Protein AF-L9UNS6-F1 (afdb_monomer_lite)

Radius of gyration: 28.01 Å; chains: 1; bounding box: 73×45×63 Å

InterPro domains:
  IPR002577 Helix-turn-helix, HxlR type [PF01638] (4-68)
  IPR036388 Winged helix-like DNA-binding domain superfamily [G3DSA:1.10.10.10] (1-127)
  IPR036390 Winged helix DNA-binding domain superfamily [SSF46785] (4-69)

Foldseek 3Di:
DQDDDWDQPDCVCVLLVHDPVVVVVVVVVCVVVVQKDADDDPPDPDRGRIIGGGPVVVVVVVVCVVVCVVVVSVVVSVVVVVVVVVVVVVVVQCPDPVSVVVVVVPDPDDQPQPPVRDRPPPDPPPPVVVVVVVVVVVPPPPPPPPDPDDPDDDD

Organism: Natrialba magadii (strain ATCC 43099 / DSM 3394 / CCM 3739 / CIP 104546 / IAM 13178 / JCM 8861 / NBRC 102185 / NCIMB 2190 / MS3) (NCBI:txid547559)

Sequence (155 aa):
MLKGDSKRFKHLNKRLQISSSTLSKRIGEAKDLGLITPEIDDRETSVKNQYRITERGQYVVAKMERLEIIHAYRTMFDMQAQVEGGKQELVEWVENEGAKEELARRSDSDPYVDLLGEDVTIAPAKTLIETMTRNSLLRNDYLKDFSPRSYSLRC

Structure (mmCIF, N/CA/C/O backbone):
data_AF-L9UNS6-F1
#
_entry.id   AF-L9UNS6-F1
#
loop_
_atom_site.group_PDB
_atom_site.id
_atom_site.type_symbol
_atom_site.label_atom_id
_atom_site.label_alt_id
_atom_site.label_comp_id
_atom_site.label_asym_id
_atom_site.label_entity_id
_atom_site.label_seq_id
_atom_site.pdbx_PDB_ins_code
_atom_site.Cartn_x
_atom_site.Cartn_y
_atom_site.Cartn_z
_atom_site.occupancy
_atom_site.B_iso_or_equiv
_atom_site.auth_seq_id
_atom_site.auth_comp_id
_atom_site.auth_asym_id
_atom_site.auth_atom_id
_atom_site.pdbx_PDB_model_num
ATOM 1 N N . MET A 1 1 ? 17.602 9.683 -20.693 1.00 46.00 1 MET A N 1
ATOM 2 C CA . MET A 1 1 ? 17.662 10.660 -19.581 1.00 46.00 1 MET A CA 1
ATOM 3 C C . MET A 1 1 ? 16.664 10.244 -18.516 1.00 46.00 1 MET A C 1
ATOM 5 O O . MET A 1 1 ? 15.490 10.102 -18.824 1.00 46.00 1 MET A O 1
ATOM 9 N N . LEU A 1 2 ? 17.108 10.039 -17.273 1.00 52.19 2 LEU A N 1
ATOM 10 C CA . LEU A 1 2 ? 16.213 9.653 -16.177 1.00 52.19 2 LEU A CA 1
ATOM 11 C C . LEU A 1 2 ? 15.160 10.756 -15.966 1.00 52.19 2 LEU A C 1
ATOM 13 O O . LEU A 1 2 ? 15.513 11.904 -15.713 1.00 52.19 2 LEU A O 1
ATOM 17 N N . LYS A 1 3 ? 13.877 10.417 -16.146 1.00 51.97 3 LYS A N 1
ATOM 18 C CA . LYS A 1 3 ? 12.753 11.358 -16.049 1.00 51.97 3 LYS A CA 1
ATOM 19 C C . LYS A 1 3 ? 12.097 11.277 -14.670 1.00 51.97 3 LYS A C 1
ATOM 21 O O . LYS A 1 3 ? 11.553 10.234 -14.304 1.00 51.97 3 LYS A O 1
ATOM 26 N N . GLY A 1 4 ? 12.082 12.409 -13.971 1.00 56.88 4 GLY A N 1
ATOM 27 C CA . GLY A 1 4 ? 11.378 12.612 -12.704 1.00 56.88 4 GLY A CA 1
ATOM 28 C C . GLY A 1 4 ? 12.316 12.799 -11.514 1.00 56.88 4 GLY A C 1
ATOM 29 O O . GLY A 1 4 ? 13.414 12.240 -11.482 1.00 56.88 4 GLY A O 1
ATOM 30 N N . ASP A 1 5 ? 11.856 13.585 -10.543 1.00 58.81 5 ASP A N 1
ATOM 31 C CA . ASP A 1 5 ? 12.604 13.869 -9.322 1.00 58.81 5 ASP A CA 1
ATOM 32 C C . ASP A 1 5 ? 12.806 12.603 -8.485 1.00 58.81 5 ASP A C 1
ATOM 34 O O . ASP A 1 5 ? 11.948 11.708 -8.435 1.00 58.81 5 ASP A O 1
ATOM 38 N N . SER A 1 6 ? 13.945 12.543 -7.797 1.00 63.66 6 SER A N 1
ATOM 39 C CA . SER A 1 6 ? 14.211 11.522 -6.793 1.00 63.66 6 SER A CA 1
ATOM 40 C C . SER A 1 6 ? 13.137 11.594 -5.706 1.00 63.66 6 SER A C 1
ATOM 42 O O . SER A 1 6 ? 12.737 12.672 -5.255 1.00 63.66 6 SER A O 1
ATOM 44 N N . LYS A 1 7 ? 12.605 10.441 -5.286 1.00 65.44 7 LYS A N 1
ATOM 45 C CA . LYS A 1 7 ? 11.641 10.403 -4.182 1.00 65.44 7 LYS A CA 1
ATOM 46 C C . LYS A 1 7 ? 12.269 9.730 -2.983 1.00 65.44 7 LYS A C 1
ATOM 48 O O . LYS A 1 7 ? 12.691 8.576 -3.020 1.00 65.44 7 LYS A O 1
ATOM 53 N N . ARG 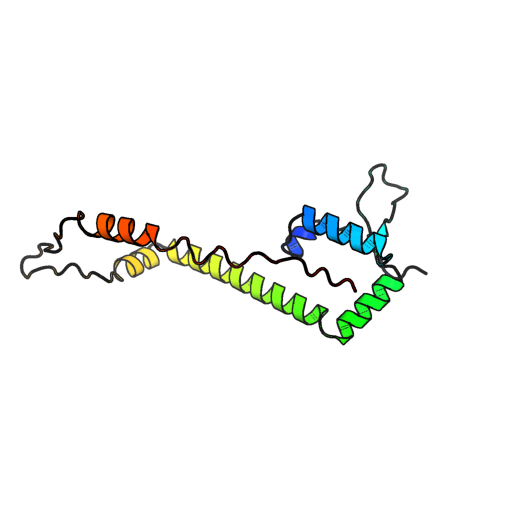A 1 8 ? 12.282 10.467 -1.875 1.00 65.94 8 ARG A N 1
ATOM 54 C CA . ARG A 1 8 ? 12.641 9.923 -0.571 1.00 65.94 8 ARG A CA 1
ATOM 55 C C . ARG A 1 8 ? 11.423 9.249 0.047 1.00 65.94 8 ARG A C 1
ATOM 57 O O . ARG A 1 8 ? 10.419 9.897 0.342 1.00 65.94 8 ARG A O 1
ATOM 64 N N . PHE A 1 9 ? 11.535 7.956 0.310 1.00 64.56 9 PHE A N 1
ATOM 65 C CA . PHE A 1 9 ? 10.452 7.147 0.864 1.00 64.56 9 PHE A CA 1
ATOM 66 C C . PHE A 1 9 ? 10.387 7.259 2.389 1.00 64.56 9 PHE A C 1
ATOM 68 O O . PHE A 1 9 ? 10.604 6.288 3.109 1.00 64.56 9 PHE A O 1
ATOM 75 N N . LYS A 1 10 ? 10.077 8.449 2.915 1.00 64.06 10 LYS A N 1
ATOM 76 C CA . LYS A 1 10 ? 9.684 8.548 4.327 1.00 64.06 10 LYS A CA 1
ATOM 77 C C . LYS A 1 10 ? 8.268 7.988 4.472 1.00 64.06 10 LYS A C 1
ATOM 79 O O . LYS A 1 10 ? 7.346 8.464 3.818 1.00 64.06 10 LYS A O 1
ATOM 84 N N . HIS A 1 11 ? 8.113 6.965 5.312 1.00 67.62 11 HIS A N 1
ATOM 85 C CA . HIS A 1 11 ? 6.822 6.358 5.664 1.00 67.62 11 HIS A CA 1
ATOM 86 C C . HIS A 1 11 ? 6.029 5.741 4.495 1.00 67.62 11 HIS A C 1
ATOM 88 O O . HIS A 1 11 ? 4.807 5.615 4.583 1.00 67.62 11 HIS A O 1
ATOM 94 N N . LEU A 1 12 ? 6.694 5.322 3.408 1.00 78.19 12 LEU A N 1
ATOM 95 C CA . LEU A 1 12 ? 6.003 4.655 2.294 1.00 78.19 12 LEU A CA 1
ATOM 96 C C . LEU A 1 12 ? 5.307 3.363 2.750 1.00 78.19 12 LEU A C 1
ATOM 98 O O . LEU A 1 12 ? 4.206 3.072 2.302 1.00 78.19 12 LEU A O 1
ATOM 102 N N . ASN A 1 13 ? 5.915 2.632 3.683 1.00 79.88 13 ASN A N 1
ATOM 103 C CA . ASN A 1 13 ? 5.338 1.442 4.306 1.00 79.88 13 ASN A CA 1
ATOM 104 C C . ASN A 1 13 ? 3.988 1.742 4.978 1.00 79.88 13 ASN A C 1
ATOM 106 O O . ASN A 1 13 ? 3.032 1.007 4.763 1.00 79.88 13 ASN A O 1
ATOM 110 N N . LYS A 1 14 ? 3.888 2.860 5.713 1.00 81.81 14 LYS A N 1
ATOM 111 C CA . LYS A 1 14 ? 2.637 3.307 6.345 1.00 81.81 14 LYS A CA 1
ATOM 112 C C . LYS A 1 14 ? 1.584 3.659 5.299 1.00 81.81 14 LYS A C 1
ATOM 114 O O . LYS A 1 14 ? 0.453 3.216 5.406 1.00 81.81 14 LYS A O 1
ATOM 119 N N . ARG A 1 15 ? 1.969 4.408 4.260 1.00 80.25 15 ARG A N 1
ATOM 120 C CA . ARG A 1 15 ? 1.049 4.810 3.181 1.00 80.25 15 ARG A CA 1
ATOM 121 C C . ARG A 1 15 ? 0.507 3.625 2.387 1.00 80.25 15 ARG A C 1
ATOM 123 O O . ARG A 1 15 ? -0.651 3.638 2.009 1.00 80.25 15 ARG A O 1
ATOM 130 N N . LEU A 1 16 ? 1.350 2.631 2.120 1.00 83.62 16 LEU A N 1
ATOM 131 C CA . LEU A 1 16 ? 0.964 1.410 1.412 1.00 83.62 16 LEU A CA 1
ATOM 132 C C . LEU A 1 16 ? 0.376 0.344 2.344 1.00 83.62 16 LEU A C 1
ATOM 134 O O . LEU A 1 16 ? 0.033 -0.731 1.866 1.00 83.62 16 LEU A O 1
ATOM 138 N N . GLN A 1 17 ? 0.305 0.617 3.650 1.00 85.12 17 GLN A N 1
ATOM 139 C CA . GLN A 1 17 ? -0.165 -0.308 4.682 1.00 85.12 17 GLN A CA 1
ATOM 140 C C . GLN A 1 17 ? 0.514 -1.688 4.627 1.00 85.12 17 GLN A C 1
ATOM 142 O O . GLN A 1 17 ? -0.110 -2.729 4.804 1.00 85.12 17 GLN A O 1
ATOM 147 N N . ILE A 1 18 ? 1.826 -1.696 4.378 1.00 85.88 18 ILE A N 1
ATOM 148 C CA . ILE A 1 18 ? 2.654 -2.908 4.337 1.00 85.88 18 ILE A CA 1
ATOM 149 C C . ILE A 1 18 ? 3.758 -2.847 5.387 1.00 85.88 18 ILE A C 1
ATOM 151 O O . ILE A 1 18 ? 4.202 -1.774 5.800 1.00 85.88 18 ILE A O 1
ATOM 155 N N . SER A 1 19 ? 4.267 -4.014 5.780 1.00 88.75 19 SER A N 1
ATOM 156 C CA . SER A 1 19 ? 5.435 -4.082 6.654 1.00 88.75 19 SER A CA 1
ATOM 157 C C . SER A 1 19 ? 6.677 -3.485 5.979 1.00 88.75 19 SER A C 1
AT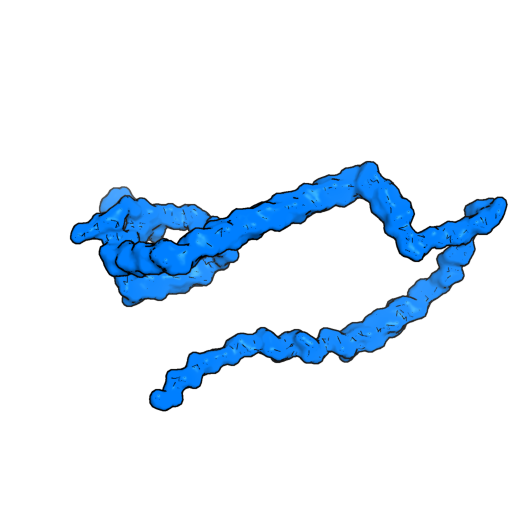OM 159 O O . SER A 1 19 ? 6.847 -3.547 4.757 1.00 88.75 19 SER A O 1
ATOM 161 N N . SER A 1 20 ? 7.600 -2.958 6.787 1.00 85.69 20 SER A N 1
ATOM 162 C CA . SER A 1 20 ? 8.894 -2.470 6.291 1.00 85.69 20 SER A CA 1
ATOM 163 C C . SER A 1 20 ? 9.688 -3.568 5.574 1.00 85.69 20 SER A C 1
ATOM 165 O O . SER A 1 20 ? 10.325 -3.289 4.566 1.00 85.69 20 SER A O 1
ATOM 167 N N . SER A 1 21 ? 9.609 -4.821 6.040 1.00 86.94 21 SER A N 1
ATOM 168 C CA . SER A 1 21 ? 10.261 -5.968 5.394 1.00 86.94 21 SER A CA 1
ATOM 169 C C . SER A 1 21 ? 9.696 -6.253 4.000 1.00 86.94 21 SER A C 1
ATOM 171 O O . SER A 1 21 ? 10.461 -6.470 3.060 1.00 86.94 21 SER A O 1
ATOM 173 N N . THR A 1 22 ? 8.372 -6.181 3.839 1.00 91.06 22 THR A N 1
ATOM 174 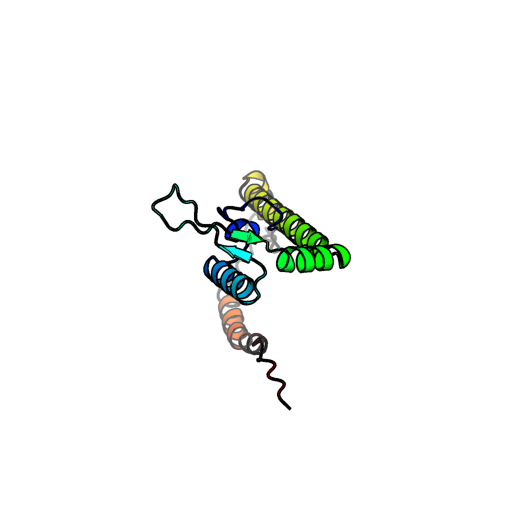C CA . THR A 1 22 ? 7.708 -6.335 2.536 1.00 91.06 22 THR A CA 1
ATOM 175 C C . THR A 1 22 ? 8.094 -5.203 1.595 1.00 91.06 22 THR A C 1
ATOM 177 O O . THR A 1 22 ? 8.386 -5.450 0.426 1.00 91.06 22 THR A O 1
ATOM 180 N N . LEU A 1 23 ? 8.138 -3.966 2.100 1.00 88.06 23 LEU A N 1
ATOM 181 C CA . LEU A 1 23 ? 8.577 -2.823 1.309 1.00 88.06 23 LEU A CA 1
ATOM 182 C C . LEU A 1 23 ? 10.025 -2.998 0.830 1.00 88.06 23 LEU A C 1
ATOM 184 O O . LEU A 1 23 ? 10.283 -2.844 -0.360 1.00 88.06 23 LEU A O 1
ATOM 188 N N . SER A 1 24 ? 10.950 -3.365 1.721 1.00 87.12 24 SER A N 1
ATOM 189 C CA . SER A 1 24 ? 12.352 -3.613 1.362 1.00 87.12 24 SER A CA 1
ATOM 190 C C . SER A 1 24 ? 12.492 -4.708 0.306 1.00 87.12 24 SER A C 1
ATOM 192 O O . SER A 1 24 ? 13.241 -4.533 -0.652 1.00 87.12 24 SER A O 1
ATOM 194 N N . LYS A 1 25 ? 11.729 -5.802 0.432 1.00 92.00 25 LYS A N 1
ATOM 195 C CA . LYS A 1 25 ? 11.702 -6.879 -0.565 1.00 92.00 25 LYS A CA 1
ATOM 196 C C . LYS A 1 25 ? 11.247 -6.368 -1.937 1.00 92.00 25 LYS A C 1
ATOM 198 O O . LYS A 1 25 ? 11.951 -6.574 -2.919 1.00 92.00 25 LYS A O 1
ATOM 203 N N . ARG A 1 26 ? 10.130 -5.633 -1.999 1.00 91.06 26 ARG A N 1
ATOM 204 C CA . ARG A 1 26 ? 9.596 -5.072 -3.257 1.00 91.06 26 ARG A CA 1
ATOM 205 C C . ARG A 1 26 ? 10.525 -4.034 -3.889 1.00 91.06 26 ARG A C 1
ATOM 207 O O . ARG A 1 26 ? 10.604 -3.947 -5.109 1.00 91.06 26 ARG A O 1
ATOM 214 N N . ILE A 1 27 ? 11.236 -3.251 -3.077 1.00 89.12 27 ILE A N 1
ATOM 215 C CA . ILE A 1 27 ? 12.274 -2.328 -3.559 1.00 89.12 27 ILE A CA 1
ATOM 216 C C . ILE A 1 27 ? 13.442 -3.109 -4.174 1.00 89.12 27 ILE A C 1
ATOM 218 O O . ILE A 1 27 ? 13.918 -2.728 -5.241 1.00 89.12 27 ILE A O 1
ATOM 222 N N . GLY A 1 28 ? 13.878 -4.202 -3.539 1.00 90.31 28 GLY A N 1
ATOM 223 C CA . GLY A 1 28 ? 14.889 -5.108 -4.093 1.00 90.31 28 GLY A CA 1
ATOM 224 C C . GLY A 1 28 ? 14.468 -5.667 -5.451 1.00 90.31 28 GLY A C 1
ATOM 225 O O . GLY A 1 28 ? 15.166 -5.465 -6.436 1.00 90.31 28 GLY A O 1
ATOM 226 N N . GLU A 1 29 ? 13.264 -6.233 -5.534 1.00 94.44 29 GLU A N 1
ATOM 227 C CA . GLU A 1 29 ? 12.696 -6.752 -6.787 1.00 94.44 29 GLU A CA 1
ATOM 228 C C . GLU A 1 29 ? 12.611 -5.668 -7.878 1.00 94.44 29 GLU A C 1
ATOM 230 O O . GLU A 1 29 ? 12.996 -5.890 -9.025 1.00 94.44 29 GLU A O 1
ATOM 235 N N . ALA A 1 30 ? 12.154 -4.459 -7.534 1.00 92.69 30 ALA A N 1
ATOM 236 C CA . ALA A 1 30 ? 12.072 -3.347 -8.480 1.00 92.69 30 ALA A CA 1
ATOM 237 C C . ALA A 1 30 ? 13.453 -2.878 -8.970 1.00 92.69 30 ALA A C 1
ATOM 239 O O . ALA A 1 30 ? 13.582 -2.451 -10.122 1.00 92.69 30 ALA A O 1
ATOM 240 N N . LYS A 1 31 ? 14.481 -2.952 -8.115 1.00 91.06 31 LYS A N 1
ATOM 241 C CA . LYS A 1 31 ? 15.875 -2.678 -8.484 1.00 91.06 31 LYS A CA 1
ATOM 242 C C . LYS A 1 31 ? 16.403 -3.755 -9.430 1.00 91.06 31 LYS A C 1
ATOM 244 O O . LYS A 1 31 ? 16.964 -3.406 -10.465 1.00 91.06 31 LYS A O 1
ATOM 249 N N . ASP A 1 32 ? 16.178 -5.026 -9.113 1.00 93.88 32 ASP A N 1
ATOM 250 C CA . ASP A 1 32 ? 16.639 -6.162 -9.921 1.00 93.88 32 ASP A CA 1
ATOM 251 C C . ASP A 1 32 ? 16.001 -6.151 -11.320 1.00 93.88 32 ASP A C 1
ATOM 253 O O . ASP A 1 32 ? 16.653 -6.440 -12.322 1.00 93.88 32 ASP A O 1
ATOM 257 N N . LEU A 1 33 ? 14.746 -5.705 -11.417 1.00 95.88 33 LEU A N 1
ATOM 258 C CA . LEU A 1 33 ? 14.043 -5.496 -12.687 1.00 95.88 33 LEU A CA 1
ATOM 259 C C . LEU A 1 33 ? 14.463 -4.209 -13.428 1.00 95.88 33 LEU A C 1
ATOM 261 O O . LEU A 1 33 ? 14.042 -3.972 -14.568 1.00 95.88 33 LEU A O 1
ATOM 265 N N . GLY A 1 34 ? 15.290 -3.361 -12.814 1.00 94.19 34 GLY A N 1
ATOM 266 C CA . GLY A 1 34 ? 15.739 -2.086 -13.375 1.00 94.19 34 GLY A CA 1
ATOM 267 C C . GLY A 1 34 ? 14.628 -1.040 -13.498 1.00 94.19 34 GLY A C 1
ATOM 268 O O . GLY A 1 34 ? 14.698 -0.175 -14.371 1.00 94.19 34 GLY A O 1
ATOM 269 N N . LEU A 1 35 ? 13.582 -1.126 -12.670 1.00 93.94 35 LEU A N 1
ATOM 270 C CA . LEU A 1 35 ? 12.462 -0.173 -12.645 1.00 93.94 35 LEU A CA 1
ATOM 271 C C . LEU A 1 35 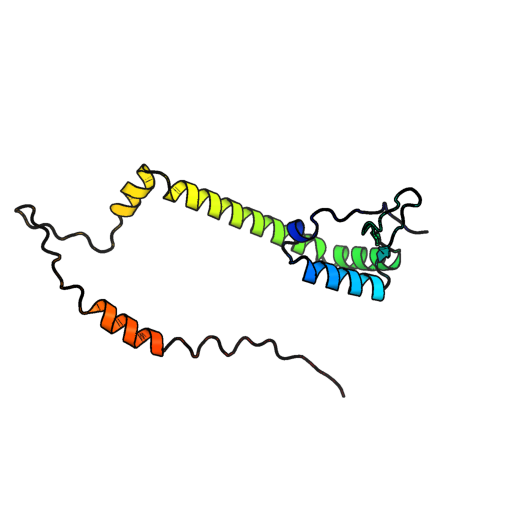? 12.798 1.080 -11.830 1.00 93.94 35 LEU A C 1
ATOM 273 O O . LEU A 1 35 ? 12.273 2.162 -12.096 1.00 93.94 35 LEU A O 1
ATOM 277 N N . ILE A 1 36 ? 13.690 0.934 -10.853 1.00 91.00 36 ILE A N 1
ATOM 278 C CA . ILE A 1 36 ? 14.212 2.024 -10.032 1.00 91.00 36 ILE A CA 1
ATOM 279 C C . ILE A 1 36 ? 15.737 1.967 -9.977 1.00 91.00 36 ILE A C 1
ATOM 281 O O . ILE A 1 36 ? 16.336 0.901 -10.099 1.00 91.00 36 ILE A O 1
ATOM 285 N N . THR A 1 37 ? 16.359 3.118 -9.754 1.00 88.44 37 THR A N 1
ATOM 286 C CA . THR A 1 37 ? 17.786 3.233 -9.448 1.00 88.44 37 THR A CA 1
ATOM 287 C C . THR A 1 37 ? 17.961 3.928 -8.103 1.00 88.44 37 THR A C 1
ATOM 289 O O . THR A 1 37 ? 17.232 4.889 -7.838 1.00 88.44 37 THR A O 1
ATOM 292 N N . PRO A 1 38 ? 18.889 3.474 -7.240 1.00 83.25 38 PRO A N 1
ATOM 293 C CA . PRO A 1 38 ? 19.289 4.268 -6.089 1.00 83.25 38 PRO A CA 1
ATOM 294 C C . PRO A 1 38 ? 19.890 5.592 -6.567 1.00 83.25 38 PRO A C 1
ATOM 296 O O . PRO A 1 38 ? 20.526 5.650 -7.623 1.00 83.25 38 PRO A O 1
ATOM 299 N N . GLU A 1 39 ? 19.667 6.641 -5.790 1.00 74.88 39 GLU A N 1
ATOM 300 C CA . GLU A 1 39 ? 20.284 7.946 -5.983 1.00 74.88 39 GLU A CA 1
ATOM 301 C C . GLU A 1 39 ? 21.160 8.243 -4.773 1.00 74.88 39 GLU A C 1
ATOM 303 O O . GLU A 1 39 ? 20.692 8.206 -3.634 1.00 74.88 39 GLU A O 1
ATOM 308 N N . ILE A 1 40 ? 22.448 8.457 -5.031 1.00 64.94 40 ILE A N 1
ATOM 309 C CA . ILE A 1 40 ? 23.415 8.863 -4.017 1.00 64.94 40 ILE A CA 1
ATOM 310 C C . ILE A 1 40 ? 23.435 10.386 -4.056 1.00 64.94 40 ILE A C 1
ATOM 312 O O . ILE A 1 40 ? 23.655 10.972 -5.112 1.00 64.94 40 ILE A O 1
ATOM 316 N N . ASP A 1 41 ? 23.137 11.014 -2.923 1.00 62.53 41 ASP A N 1
ATOM 317 C CA . ASP A 1 41 ? 23.352 12.446 -2.756 1.00 62.53 41 ASP A CA 1
ATOM 318 C C . ASP A 1 41 ? 24.816 12.651 -2.360 1.00 62.53 41 ASP A C 1
ATOM 320 O O . ASP A 1 41 ? 25.219 12.267 -1.261 1.00 62.53 41 ASP A O 1
ATOM 324 N N . ASP A 1 42 ? 25.608 13.247 -3.253 1.00 57.25 42 ASP A N 1
ATOM 325 C CA . ASP A 1 42 ? 27.042 13.499 -3.053 1.00 57.25 42 ASP A CA 1
ATOM 326 C C . ASP A 1 42 ? 27.333 14.393 -1.827 1.00 57.25 42 ASP A C 1
ATOM 328 O O . ASP A 1 42 ? 28.482 14.518 -1.401 1.00 57.25 42 ASP A O 1
ATOM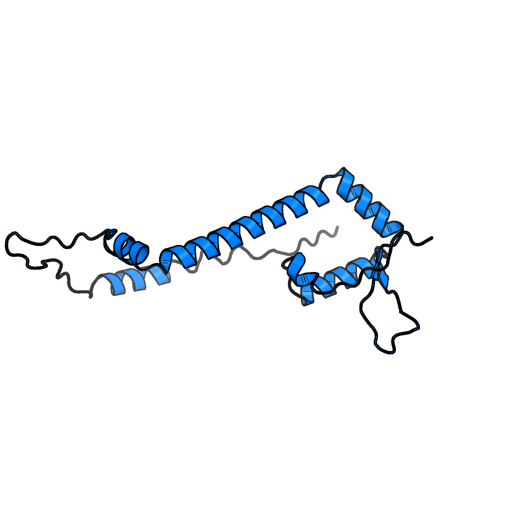 332 N N . ARG A 1 43 ? 26.305 15.030 -1.243 1.00 59.62 43 ARG A N 1
ATOM 333 C CA . ARG A 1 43 ? 26.410 15.895 -0.058 1.00 59.62 43 ARG A CA 1
ATOM 334 C C . ARG A 1 43 ? 26.085 15.189 1.260 1.00 59.62 43 ARG A C 1
ATOM 336 O O . ARG A 1 43 ? 26.256 15.799 2.316 1.00 59.62 43 ARG A O 1
ATOM 343 N N . GLU A 1 44 ? 25.622 13.939 1.241 1.00 49.19 44 GLU A N 1
ATOM 344 C CA . GLU A 1 44 ? 25.268 13.197 2.455 1.00 49.19 44 GLU A CA 1
ATOM 345 C C . GLU A 1 44 ? 26.235 12.029 2.718 1.00 49.19 44 GLU A C 1
ATOM 347 O O . GLU A 1 44 ? 26.356 11.093 1.937 1.00 49.19 44 GLU A O 1
ATOM 352 N N . THR A 1 45 ? 26.872 12.022 3.895 1.00 49.50 45 THR A N 1
ATOM 353 C CA . THR A 1 45 ? 27.756 10.937 4.381 1.00 49.50 45 THR A CA 1
ATOM 354 C C . THR A 1 45 ? 27.008 9.668 4.805 1.00 49.50 45 THR A C 1
ATOM 356 O O . THR A 1 45 ? 27.607 8.720 5.311 1.00 49.50 45 THR A O 1
ATOM 359 N N . SER A 1 46 ? 25.686 9.640 4.639 1.00 48.56 46 SER A N 1
ATOM 360 C CA . SER A 1 46 ? 24.820 8.556 5.085 1.00 48.56 46 SER A CA 1
ATOM 361 C C . SER A 1 46 ? 24.047 8.014 3.893 1.00 48.56 46 SER A C 1
ATOM 363 O O . SER A 1 46 ? 23.409 8.777 3.172 1.00 48.56 46 SER A O 1
ATOM 365 N N . VAL A 1 47 ? 24.094 6.694 3.694 1.00 52.34 47 VAL A N 1
ATOM 366 C CA . VAL A 1 47 ? 23.396 5.992 2.610 1.00 52.34 47 VAL A CA 1
ATOM 367 C C . VAL A 1 47 ? 21.888 6.111 2.837 1.00 52.34 47 VAL A C 1
ATOM 369 O O . VAL A 1 47 ? 21.267 5.257 3.469 1.00 52.34 47 VAL A O 1
ATOM 372 N N . LYS A 1 48 ? 21.269 7.206 2.389 1.00 58.41 48 LYS A N 1
ATOM 373 C CA . LYS A 1 48 ? 19.816 7.355 2.472 1.00 58.41 48 LYS A CA 1
ATOM 374 C C . LYS A 1 48 ? 19.178 6.704 1.254 1.00 58.41 48 LYS A C 1
ATOM 376 O O . LYS A 1 48 ? 19.556 6.972 0.122 1.00 58.41 48 LYS A O 1
ATOM 381 N N . ASN A 1 49 ? 18.173 5.871 1.520 1.00 67.19 49 ASN A N 1
ATOM 382 C CA . ASN A 1 49 ? 17.360 5.128 0.553 1.00 67.19 49 ASN A CA 1
ATOM 383 C C . ASN A 1 49 ? 16.497 6.062 -0.322 1.00 67.19 49 ASN A C 1
ATOM 385 O O . ASN A 1 49 ? 15.266 6.093 -0.208 1.00 67.19 49 ASN A O 1
ATOM 389 N N . GLN A 1 50 ? 17.141 6.877 -1.152 1.00 77.44 50 GLN A N 1
ATOM 390 C CA . GLN A 1 50 ? 16.497 7.635 -2.215 1.00 77.44 50 GLN A CA 1
ATOM 391 C C . GLN A 1 50 ? 16.522 6.793 -3.483 1.00 77.44 50 GLN A C 1
ATOM 393 O O . GLN A 1 50 ? 17.553 6.217 -3.833 1.00 77.44 50 GLN A O 1
ATOM 398 N N . TYR A 1 51 ? 15.382 6.711 -4.165 1.00 82.62 51 TYR A N 1
ATOM 399 C CA . TYR A 1 51 ? 15.318 6.038 -5.455 1.00 82.62 51 TYR A CA 1
ATOM 400 C C . TYR A 1 51 ? 14.607 6.915 -6.475 1.00 82.62 51 TYR A C 1
ATOM 402 O O . TYR A 1 51 ? 13.679 7.667 -6.156 1.00 82.62 51 TYR A O 1
ATOM 410 N N . ARG A 1 52 ? 15.035 6.764 -7.723 1.00 86.00 52 ARG A N 1
ATOM 411 C CA . ARG A 1 52 ? 14.441 7.392 -8.897 1.00 86.00 52 ARG A CA 1
ATOM 412 C C . ARG A 1 52 ? 13.884 6.319 -9.819 1.00 86.00 52 ARG A C 1
ATOM 414 O O . ARG A 1 52 ? 14.499 5.270 -10.002 1.00 86.00 52 ARG A O 1
ATOM 421 N N . ILE A 1 53 ? 12.717 6.582 -10.398 1.00 89.44 53 ILE A N 1
ATOM 422 C CA . ILE A 1 53 ? 12.094 5.691 -11.381 1.00 89.44 53 ILE A CA 1
ATOM 423 C C . ILE A 1 53 ? 12.875 5.804 -12.697 1.00 89.44 53 ILE A C 1
ATOM 425 O O . ILE A 1 53 ? 13.164 6.904 -13.166 1.00 89.44 53 ILE A O 1
ATOM 429 N N . THR A 1 54 ? 13.248 4.669 -13.283 1.00 91.12 54 THR A N 1
ATOM 430 C CA . THR A 1 54 ? 13.948 4.628 -14.575 1.00 91.12 54 THR A CA 1
ATOM 431 C C . THR A 1 54 ? 12.969 4.827 -15.734 1.00 91.12 54 THR A C 1
ATOM 433 O O . THR A 1 54 ? 11.756 4.751 -15.557 1.00 91.12 54 THR A O 1
ATOM 436 N N . GLU A 1 55 ? 13.463 5.016 -16.960 1.00 92.31 55 GLU A N 1
ATOM 437 C CA . GLU A 1 55 ? 12.596 5.045 -18.152 1.00 92.31 55 GLU A CA 1
ATOM 438 C C . GLU A 1 55 ? 11.781 3.747 -18.306 1.00 92.31 55 GLU A C 1
ATOM 440 O O . GLU A 1 55 ? 10.591 3.789 -18.618 1.00 92.31 55 GLU A O 1
ATOM 445 N N . ARG A 1 56 ? 12.392 2.594 -17.997 1.00 94.06 56 ARG A N 1
ATOM 446 C CA . ARG A 1 56 ? 11.707 1.294 -17.964 1.00 94.06 56 ARG A CA 1
ATOM 447 C C . ARG A 1 56 ? 10.608 1.270 -16.903 1.00 94.06 56 ARG A C 1
ATOM 449 O O . ARG A 1 56 ? 9.502 0.819 -17.185 1.00 94.06 56 ARG A O 1
ATOM 456 N N . GLY A 1 57 ? 10.896 1.777 -15.705 1.00 93.88 57 GLY A N 1
ATOM 457 C CA . GLY A 1 57 ? 9.904 1.922 -14.643 1.00 93.88 57 GLY A CA 1
ATOM 458 C C . GLY A 1 57 ? 8.725 2.796 -15.069 1.00 93.88 57 GLY A C 1
ATOM 459 O O . GLY A 1 57 ? 7.578 2.403 -14.882 1.00 93.88 57 GLY A O 1
ATOM 460 N N . GLN A 1 58 ? 8.992 3.930 -15.722 1.00 92.38 58 GLN A N 1
ATOM 461 C CA . GLN A 1 58 ? 7.948 4.820 -16.239 1.00 92.38 58 GLN A CA 1
ATOM 462 C C . GLN A 1 58 ? 7.080 4.144 -17.304 1.00 92.38 58 GLN A C 1
ATOM 464 O O . GLN A 1 58 ? 5.866 4.327 -17.312 1.00 92.38 58 GLN A O 1
ATOM 469 N N . TYR A 1 59 ? 7.670 3.323 -18.176 1.00 95.38 59 TYR A N 1
ATOM 470 C CA . TYR A 1 59 ? 6.902 2.548 -19.150 1.00 95.38 59 TYR A CA 1
ATOM 471 C C . TYR A 1 59 ? 5.915 1.586 -18.468 1.00 95.38 59 TYR A C 1
ATOM 473 O O . TYR A 1 59 ? 4.754 1.494 -18.872 1.00 95.38 59 TYR A O 1
ATOM 481 N N . VAL A 1 60 ? 6.349 0.909 -17.399 1.00 95.75 60 VAL A N 1
ATOM 482 C CA . VAL A 1 60 ? 5.475 0.038 -16.598 1.00 95.75 60 VAL A CA 1
ATOM 483 C C . VAL A 1 60 ? 4.379 0.849 -15.907 1.00 95.75 60 VAL A C 1
ATOM 485 O O . VAL A 1 60 ? 3.217 0.460 -15.981 1.00 95.75 60 VAL A O 1
ATOM 488 N N . VAL A 1 61 ? 4.710 1.997 -15.307 1.00 93.44 61 VAL A N 1
ATOM 489 C CA . VAL A 1 61 ? 3.726 2.903 -14.686 1.00 93.44 61 VAL A CA 1
ATOM 490 C C . VAL A 1 61 ? 2.671 3.341 -15.702 1.00 93.44 61 VAL A C 1
ATOM 492 O O . VAL A 1 61 ? 1.484 3.179 -15.443 1.00 93.44 61 VAL A O 1
ATOM 495 N N . ALA A 1 62 ? 3.076 3.783 -16.893 1.00 94.81 62 ALA A N 1
ATOM 496 C CA . ALA A 1 62 ? 2.145 4.177 -17.950 1.00 94.81 62 ALA A CA 1
ATOM 497 C C . ALA A 1 62 ? 1.243 3.013 -18.398 1.00 94.81 62 ALA A C 1
ATOM 499 O O . ALA A 1 62 ? 0.068 3.207 -18.713 1.00 94.81 62 ALA A O 1
ATOM 500 N N . LYS A 1 63 ? 1.763 1.777 -18.419 1.00 97.00 63 LYS A N 1
ATOM 501 C CA . LYS A 1 63 ? 0.942 0.590 -18.688 1.00 97.00 63 LYS A CA 1
ATOM 502 C C . LYS A 1 63 ? -0.046 0.315 -17.551 1.00 97.00 63 LYS A C 1
ATOM 504 O O . LYS A 1 63 ? -1.186 -0.028 -17.845 1.00 97.00 63 LYS A O 1
ATOM 509 N N . MET A 1 64 ? 0.363 0.481 -16.293 1.00 96.94 64 MET A N 1
ATOM 510 C CA . MET A 1 64 ? -0.516 0.339 -15.126 1.00 96.94 64 MET A CA 1
ATOM 511 C C . MET A 1 64 ? -1.625 1.395 -15.105 1.00 96.94 64 MET A C 1
ATOM 513 O O . MET A 1 64 ? -2.752 1.063 -14.755 1.00 96.94 64 MET A O 1
ATOM 517 N N . GLU A 1 65 ? -1.325 2.635 -15.500 1.00 95.00 65 GLU A N 1
ATOM 518 C CA . GLU A 1 65 ? -2.320 3.705 -15.652 1.00 95.00 65 GLU A CA 1
ATOM 519 C C . GLU A 1 65 ? -3.360 3.345 -16.709 1.00 95.00 65 GLU A C 1
ATOM 521 O O . GLU A 1 65 ? -4.547 3.360 -16.420 1.00 95.00 65 GLU A O 1
ATOM 526 N N . ARG A 1 66 ? -2.928 2.915 -17.902 1.00 96.94 66 ARG A N 1
ATOM 527 C CA . ARG A 1 66 ? -3.843 2.494 -18.982 1.00 96.94 66 ARG A CA 1
ATOM 528 C C . ARG A 1 66 ? -4.714 1.289 -18.629 1.00 96.94 66 ARG A C 1
ATOM 530 O O . ARG A 1 66 ? -5.717 1.057 -19.291 1.00 96.94 66 ARG A O 1
ATOM 537 N N . LEU A 1 67 ? -4.280 0.477 -17.668 1.00 97.94 67 LEU A N 1
ATOM 538 C CA . LEU A 1 67 ? -5.033 -0.667 -17.157 1.00 97.94 67 LEU A CA 1
ATOM 539 C C . LEU A 1 67 ? -5.857 -0.313 -15.910 1.00 97.94 67 LEU A C 1
ATOM 541 O O . LEU A 1 67 ? -6.381 -1.221 -15.273 1.00 97.94 67 LEU A O 1
ATOM 545 N N . GLU A 1 68 ? -5.931 0.966 -15.526 1.00 96.56 68 GLU A N 1
ATOM 546 C CA . GLU A 1 68 ? -6.654 1.458 -14.343 1.00 96.56 68 GLU A CA 1
ATOM 547 C C . GLU A 1 68 ? -6.175 0.856 -13.006 1.00 96.56 68 GLU A C 1
ATOM 549 O O . GLU A 1 68 ? -6.800 1.028 -11.961 1.00 96.56 68 GLU A O 1
ATOM 554 N N . ILE A 1 69 ? -5.009 0.199 -12.987 1.00 95.31 69 ILE A N 1
ATOM 555 C CA . ILE A 1 69 ? -4.468 -0.454 -11.786 1.00 95.31 69 ILE A CA 1
ATOM 556 C C . ILE A 1 69 ? -4.147 0.593 -10.715 1.00 95.31 69 ILE A C 1
ATOM 558 O O . ILE A 1 69 ? -4.422 0.391 -9.533 1.00 95.31 69 ILE A O 1
ATOM 562 N N . ILE A 1 70 ? -3.574 1.732 -11.119 1.00 91.44 70 ILE A N 1
ATOM 563 C CA . ILE A 1 70 ? -3.251 2.821 -10.186 1.00 91.44 70 ILE A CA 1
ATOM 564 C C . ILE A 1 70 ? -4.525 3.403 -9.572 1.00 91.44 70 ILE A C 1
ATOM 566 O O . ILE A 1 70 ? -4.537 3.694 -8.376 1.00 91.44 70 ILE A O 1
ATOM 570 N N . HIS A 1 71 ? -5.581 3.559 -10.372 1.00 92.56 71 HIS A N 1
ATOM 571 C CA . HIS A 1 71 ? -6.865 4.047 -9.889 1.00 92.56 71 HIS A CA 1
ATOM 572 C C . HIS A 1 71 ? -7.474 3.070 -8.879 1.00 92.56 71 HIS A C 1
ATOM 574 O O . HIS A 1 71 ? -7.754 3.473 -7.755 1.00 92.56 71 HIS A O 1
ATOM 580 N N . ALA A 1 72 ? -7.542 1.778 -9.215 1.00 94.62 72 ALA A N 1
ATOM 581 C CA . ALA A 1 72 ? -8.059 0.744 -8.320 1.00 94.62 72 ALA A CA 1
ATOM 582 C C . ALA A 1 72 ? -7.333 0.715 -6.962 1.00 94.62 72 ALA A C 1
ATOM 584 O O . ALA A 1 72 ? -7.979 0.666 -5.915 1.00 94.62 72 ALA A O 1
ATOM 585 N N . TYR A 1 73 ? -5.997 0.815 -6.953 1.00 90.56 73 TYR A N 1
ATOM 586 C CA . TYR A 1 73 ? -5.238 0.889 -5.699 1.00 90.56 73 TYR A CA 1
ATOM 587 C C . TYR A 1 73 ? -5.583 2.129 -4.871 1.00 90.56 73 TYR A C 1
ATOM 589 O O . TYR A 1 73 ? -5.688 2.023 -3.651 1.00 90.56 73 TYR A O 1
ATOM 597 N N . ARG A 1 74 ? -5.762 3.298 -5.502 1.00 90.56 74 ARG A N 1
ATOM 598 C CA . ARG A 1 74 ? -6.176 4.519 -4.789 1.00 90.56 74 ARG A CA 1
ATOM 599 C C . ARG A 1 74 ? -7.545 4.333 -4.148 1.00 90.56 74 ARG A C 1
ATOM 601 O O . ARG A 1 74 ? -7.661 4.537 -2.948 1.00 90.56 74 ARG A O 1
ATOM 608 N N . THR A 1 75 ? -8.518 3.835 -4.907 1.00 94.56 75 THR A N 1
ATOM 609 C CA . THR A 1 75 ? -9.866 3.559 -4.401 1.00 94.56 75 THR A CA 1
ATOM 610 C C . THR A 1 75 ? -9.844 2.598 -3.215 1.00 94.56 75 THR A C 1
ATOM 612 O O . THR A 1 75 ? -10.504 2.851 -2.213 1.00 94.56 75 THR A O 1
ATOM 615 N N . MET A 1 76 ? -9.050 1.523 -3.281 1.00 93.50 76 MET A N 1
ATOM 616 C CA . MET A 1 76 ? -8.901 0.596 -2.155 1.00 93.50 76 MET A CA 1
ATOM 617 C C . MET A 1 76 ? -8.336 1.280 -0.906 1.00 93.50 76 MET A C 1
ATOM 619 O O . MET A 1 76 ? -8.824 1.030 0.194 1.00 93.50 76 MET A O 1
ATOM 623 N N . PHE A 1 77 ? -7.323 2.138 -1.057 1.00 89.44 77 PHE A N 1
ATOM 624 C CA . PHE A 1 77 ? -6.756 2.865 0.080 1.00 89.44 77 PHE A CA 1
ATOM 625 C C . PHE A 1 77 ? -7.730 3.892 0.663 1.00 89.44 77 PHE A C 1
ATOM 627 O O . PHE A 1 77 ? -7.793 4.020 1.884 1.00 89.44 77 PHE A O 1
ATOM 634 N N . ASP A 1 78 ? -8.509 4.572 -0.178 1.00 91.19 78 ASP A N 1
ATOM 635 C CA . ASP A 1 78 ? -9.524 5.531 0.263 1.00 91.19 78 ASP A CA 1
ATOM 636 C C . ASP A 1 78 ? -10.643 4.820 1.043 1.00 91.19 78 ASP A C 1
ATOM 638 O O . ASP A 1 78 ? -10.988 5.228 2.151 1.00 91.19 78 ASP A O 1
ATOM 642 N N . MET A 1 79 ? -11.141 3.692 0.523 1.00 93.75 79 MET A N 1
ATOM 643 C CA . MET A 1 79 ? -12.122 2.850 1.219 1.00 93.75 79 MET A CA 1
ATOM 644 C C . MET A 1 79 ? -11.575 2.318 2.544 1.00 93.75 79 MET A C 1
ATOM 646 O O . MET A 1 79 ? -12.279 2.303 3.551 1.00 93.75 79 MET A O 1
ATOM 650 N N . GLN A 1 80 ? -10.309 1.903 2.571 1.00 89.69 80 GLN A N 1
ATOM 651 C CA . GLN A 1 80 ? -9.677 1.449 3.802 1.00 89.69 80 GLN A CA 1
ATOM 652 C C . GLN A 1 80 ? -9.575 2.578 4.834 1.00 89.69 80 GLN A C 1
ATOM 654 O O . GLN A 1 80 ? -9.876 2.356 6.003 1.00 89.69 80 GLN A O 1
ATOM 659 N N . ALA A 1 81 ? -9.193 3.787 4.417 1.00 89.50 81 ALA A N 1
ATOM 660 C CA . ALA A 1 81 ? -9.150 4.947 5.303 1.00 89.50 81 ALA A CA 1
ATOM 661 C C . ALA A 1 81 ? -10.539 5.280 5.870 1.00 89.50 81 ALA A C 1
ATOM 663 O O . ALA A 1 81 ? -10.655 5.564 7.059 1.00 89.50 81 ALA A O 1
ATOM 664 N N . GLN A 1 82 ? -11.589 5.174 5.052 1.00 94.19 82 GLN A N 1
ATOM 665 C CA . GLN A 1 82 ? -12.970 5.354 5.498 1.00 94.19 82 GLN A CA 1
ATOM 666 C C . GLN A 1 82 ? -13.384 4.305 6.541 1.00 94.19 82 GLN A C 1
ATOM 668 O O . GLN A 1 82 ? -14.012 4.651 7.537 1.00 94.19 82 GLN A O 1
ATOM 673 N N . VAL A 1 83 ? -13.012 3.035 6.346 1.00 93.50 83 VAL A N 1
ATOM 674 C CA . VAL A 1 83 ? -13.282 1.967 7.322 1.00 93.50 83 VAL A CA 1
ATOM 675 C C . VAL A 1 83 ? -12.565 2.231 8.644 1.00 93.50 83 VAL A C 1
ATOM 677 O O . VAL A 1 83 ? -13.178 2.098 9.699 1.00 93.50 83 VAL A O 1
ATOM 680 N N . GLU A 1 84 ? -11.286 2.608 8.610 1.00 90.75 84 GLU A N 1
ATOM 681 C CA . GLU A 1 84 ? -10.540 2.920 9.835 1.00 90.75 84 GLU A CA 1
ATOM 682 C C . GLU A 1 84 ? -11.101 4.161 10.551 1.00 90.75 84 GLU A C 1
ATOM 684 O O . GLU A 1 84 ? -11.211 4.151 11.775 1.00 90.75 84 GLU A O 1
ATOM 689 N N . GLY A 1 85 ? -11.543 5.183 9.809 1.00 92.88 85 GLY A N 1
ATOM 690 C CA . GLY A 1 85 ? -12.259 6.332 10.373 1.00 92.88 85 GLY A CA 1
ATOM 691 C C . GLY A 1 85 ? -13.569 5.926 11.053 1.00 92.88 85 GLY A C 1
ATOM 692 O O . GLY A 1 85 ? -13.774 6.231 12.222 1.00 92.88 85 GLY A O 1
ATOM 693 N N . GLY A 1 86 ? -14.408 5.144 10.370 1.00 94.50 86 GLY A N 1
ATOM 694 C CA . GLY A 1 86 ? -15.674 4.666 10.933 1.00 94.50 86 GLY A CA 1
ATOM 695 C C . GLY A 1 86 ? -15.499 3.748 12.148 1.00 94.50 86 GLY A C 1
ATOM 696 O O . GLY A 1 86 ? -16.314 3.778 13.065 1.00 94.50 86 GLY A O 1
ATOM 697 N N . LYS A 1 87 ? -14.421 2.953 12.208 1.00 94.75 87 LYS A N 1
ATOM 698 C CA . LYS A 1 87 ? -14.077 2.176 13.413 1.00 94.75 87 LYS A CA 1
ATOM 699 C C . LYS A 1 87 ? -13.756 3.080 14.597 1.00 94.75 87 LYS A C 1
ATOM 701 O O . LYS A 1 87 ? -14.196 2.787 15.704 1.00 94.75 87 LYS A O 1
ATOM 706 N N . GLN A 1 88 ? -12.985 4.140 14.367 1.00 94.06 88 GLN A N 1
ATOM 707 C CA . GLN A 1 88 ? -12.638 5.100 15.409 1.00 94.06 88 GLN A CA 1
ATOM 708 C C . GLN A 1 88 ? -13.891 5.824 15.917 1.00 94.06 88 GLN A C 1
ATOM 710 O O . GLN A 1 88 ? -14.118 5.862 17.121 1.00 94.06 88 GLN A O 1
ATOM 715 N N . GLU A 1 89 ? -14.747 6.296 15.007 1.00 93.62 89 GLU A N 1
ATOM 716 C CA . GLU A 1 89 ? -16.041 6.899 15.355 1.00 93.62 89 GLU A CA 1
ATOM 717 C C . GLU A 1 89 ? -16.927 5.933 16.154 1.00 93.62 89 GLU A C 1
ATOM 719 O O . GLU A 1 89 ? -17.559 6.330 17.131 1.00 93.62 89 GLU A O 1
ATOM 724 N N . LEU A 1 90 ? -16.955 4.650 15.778 1.00 92.94 90 LEU A N 1
ATOM 725 C CA . LEU A 1 90 ? -17.701 3.629 16.511 1.00 92.94 90 LEU A CA 1
ATOM 726 C C . LEU A 1 90 ? -17.158 3.433 17.931 1.00 92.94 90 LEU A C 1
ATOM 728 O O . LEU A 1 90 ? -17.948 3.328 18.864 1.00 92.94 90 LEU A O 1
ATOM 732 N N . VAL A 1 91 ? -15.835 3.371 18.101 1.00 93.75 91 VAL A N 1
ATOM 733 C CA . VAL A 1 91 ? -15.201 3.248 19.425 1.00 93.75 91 VAL A CA 1
ATOM 734 C C . VAL A 1 91 ? -15.557 4.453 20.290 1.00 93.75 91 VAL A C 1
ATOM 736 O O . VAL A 1 91 ? -16.043 4.275 21.403 1.00 93.75 91 VAL A O 1
ATOM 739 N N . GLU A 1 92 ? -15.404 5.665 19.758 1.00 92.69 92 GLU A N 1
ATOM 740 C CA . GLU A 1 92 ? -15.753 6.907 20.458 1.00 92.69 92 GLU A CA 1
ATOM 741 C C . GLU A 1 92 ? -17.234 6.953 20.841 1.00 92.69 92 GLU A C 1
ATOM 743 O O . GLU A 1 92 ? -17.588 7.374 21.945 1.00 92.69 92 GLU A O 1
ATOM 748 N N . TRP A 1 93 ? -18.109 6.478 19.953 1.00 93.44 93 TRP A N 1
ATOM 749 C CA . TRP A 1 93 ? -19.526 6.346 20.249 1.00 93.44 93 TRP A CA 1
ATOM 750 C C . TRP A 1 93 ? -19.780 5.344 21.379 1.00 93.44 93 TRP A C 1
ATOM 752 O O . TRP A 1 93 ? -20.464 5.708 22.327 1.00 93.44 93 TRP A O 1
ATOM 762 N N . VAL A 1 94 ? -19.216 4.128 21.342 1.00 90.06 94 VAL A N 1
ATOM 763 C CA . VAL A 1 94 ? -19.391 3.120 22.414 1.00 90.06 94 VAL A CA 1
ATOM 764 C C . VAL A 1 94 ? -18.852 3.620 23.757 1.00 90.06 94 VAL A C 1
ATOM 766 O O . VAL A 1 94 ? -19.387 3.283 24.812 1.00 90.06 94 VAL A O 1
ATOM 769 N N . GLU A 1 95 ? -17.794 4.425 23.746 1.00 90.62 95 GLU A N 1
ATOM 770 C CA . GLU A 1 95 ? -17.204 4.983 24.962 1.00 90.62 95 GLU A CA 1
ATOM 771 C C . GLU A 1 95 ? -18.030 6.124 25.577 1.00 90.62 95 GLU A C 1
ATOM 773 O O . GLU A 1 95 ? -17.829 6.448 26.751 1.00 90.62 95 GLU A O 1
ATOM 778 N N . ASN A 1 96 ? -18.995 6.686 24.843 1.00 91.75 96 ASN A N 1
ATOM 779 C CA . ASN A 1 96 ? -19.905 7.712 25.339 1.00 91.75 96 ASN A CA 1
ATOM 780 C C . ASN A 1 96 ? -20.895 7.140 26.370 1.00 91.75 96 ASN A C 1
ATOM 782 O O . ASN A 1 96 ? -21.578 6.153 26.108 1.00 91.75 96 ASN A O 1
ATOM 786 N N . GLU A 1 97 ? -21.039 7.799 27.522 1.00 82.25 97 GLU A N 1
ATOM 787 C CA . GLU A 1 97 ? -21.923 7.342 28.608 1.00 82.25 97 GLU A CA 1
ATOM 788 C C . GLU A 1 97 ? -23.388 7.157 28.176 1.00 82.25 97 GLU A C 1
ATOM 790 O O . GLU A 1 97 ? -24.010 6.158 28.532 1.00 82.25 97 GLU A O 1
ATOM 795 N N . GLY A 1 98 ? -23.927 8.045 27.334 1.00 85.06 98 GLY A N 1
ATOM 796 C CA . GLY A 1 98 ? -25.295 7.901 26.825 1.00 85.06 98 GLY A CA 1
ATOM 797 C C . GLY A 1 98 ? -25.458 6.704 25.883 1.00 85.06 98 GLY A C 1
ATOM 798 O O . GLY A 1 98 ? -26.501 6.050 25.873 1.00 85.06 98 GLY A O 1
ATOM 799 N N . ALA A 1 99 ? -24.415 6.373 25.118 1.00 84.88 99 ALA A N 1
ATOM 800 C CA . ALA A 1 99 ? -24.405 5.180 24.280 1.00 84.88 99 ALA A CA 1
ATOM 801 C C . ALA A 1 99 ? -24.256 3.903 25.114 1.00 84.88 99 ALA A C 1
ATOM 803 O O . ALA A 1 99 ? -24.921 2.918 24.815 1.00 84.88 99 ALA A O 1
ATOM 804 N N . LYS A 1 100 ? -23.447 3.915 26.183 1.00 83.75 100 LYS A N 1
ATOM 805 C CA . LYS A 1 100 ? -23.332 2.784 27.119 1.00 83.75 100 LYS A CA 1
ATOM 806 C C . LYS A 1 100 ? -24.662 2.467 27.787 1.00 83.75 100 LYS A C 1
ATOM 808 O O . LYS A 1 100 ? -25.025 1.300 27.872 1.00 83.75 100 LYS A O 1
ATOM 813 N N . GLU A 1 101 ? -25.401 3.486 28.219 1.00 80.00 101 GLU A N 1
ATOM 814 C CA . GLU A 1 101 ? -26.729 3.313 28.813 1.00 80.00 101 GLU A CA 1
ATOM 815 C C . GLU A 1 101 ? -27.750 2.776 27.798 1.00 80.00 101 GLU A C 1
ATOM 817 O O . GLU A 1 101 ? -28.537 1.880 28.103 1.00 80.00 101 GLU A O 1
ATOM 822 N N . GLU A 1 102 ? -27.734 3.290 26.567 1.00 83.69 102 GLU A N 1
ATOM 823 C CA . GLU A 1 102 ? -28.570 2.775 25.477 1.00 83.69 102 GLU A CA 1
ATOM 824 C C . GLU A 1 102 ? -28.217 1.325 25.114 1.00 83.69 102 GLU A C 1
ATOM 826 O O . GLU A 1 102 ? -29.111 0.506 24.914 1.00 83.69 102 GLU A O 1
ATOM 831 N N . LEU A 1 103 ? -26.928 0.981 25.073 1.00 82.62 103 LEU A N 1
ATOM 832 C CA . LEU A 1 103 ? -26.450 -0.381 24.834 1.00 82.62 103 LEU A CA 1
ATOM 833 C C . LEU A 1 103 ? -26.817 -1.325 25.985 1.00 82.62 103 LEU A C 1
ATOM 835 O O . LEU A 1 103 ? -27.246 -2.442 25.723 1.00 82.62 103 LEU A O 1
ATOM 839 N N . ALA A 1 104 ? -26.713 -0.883 27.241 1.00 76.19 104 ALA A N 1
ATOM 840 C CA . ALA A 1 104 ? -27.093 -1.672 28.414 1.00 76.19 104 ALA A CA 1
ATOM 841 C C . ALA A 1 104 ? -28.596 -1.997 28.442 1.00 76.19 104 ALA A C 1
ATOM 843 O O . ALA A 1 104 ? -28.984 -3.074 28.887 1.00 76.19 104 ALA A O 1
ATOM 844 N N . ARG A 1 105 ? -29.441 -1.094 27.922 1.00 78.81 105 ARG A N 1
ATOM 845 C CA . ARG A 1 105 ? -30.885 -1.334 27.746 1.00 78.81 105 ARG A CA 1
ATOM 846 C C . ARG A 1 105 ? -31.201 -2.289 26.592 1.00 78.81 105 ARG A C 1
ATOM 848 O O . ARG A 1 105 ? -32.277 -2.877 26.569 1.00 78.81 105 ARG A O 1
ATOM 855 N N . ARG A 1 106 ? -30.278 -2.473 25.645 1.00 75.50 106 ARG A N 1
ATOM 856 C CA . ARG A 1 106 ? -30.395 -3.436 24.538 1.00 75.50 106 ARG A CA 1
ATOM 857 C C . ARG A 1 106 ? -29.813 -4.788 24.950 1.00 75.50 106 ARG A C 1
ATOM 859 O O . ARG A 1 106 ? -28.789 -5.226 24.435 1.00 75.50 106 ARG A O 1
ATOM 866 N N . SER A 1 107 ? -30.479 -5.433 25.899 1.00 59.19 107 SER A N 1
ATOM 867 C CA . SER A 1 107 ? -30.209 -6.809 26.311 1.00 59.19 107 SER A CA 1
ATOM 868 C C . SER A 1 107 ? -31.141 -7.770 25.560 1.00 59.19 107 SER A C 1
ATOM 870 O O . SER A 1 107 ? -32.343 -7.526 25.499 1.00 59.19 107 SER A O 1
ATOM 872 N N . ASP A 1 108 ? -30.616 -8.885 25.035 1.00 59.12 108 ASP A N 1
ATOM 873 C CA . ASP A 1 108 ? -31.432 -10.025 24.551 1.00 59.12 108 ASP A CA 1
ATOM 874 C C . ASP A 1 108 ? -32.141 -10.769 25.705 1.00 59.12 108 A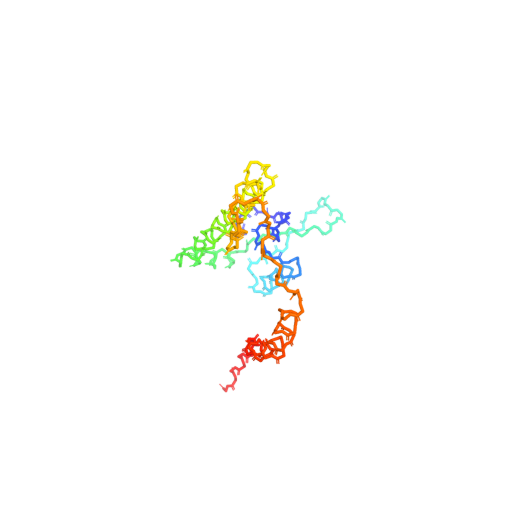SP A C 1
ATOM 876 O O . ASP A 1 108 ? -32.970 -11.654 25.494 1.00 59.12 108 ASP A O 1
ATOM 880 N N . SER A 1 109 ? -31.804 -10.411 26.941 1.00 56.69 109 SER A N 1
ATOM 881 C CA . SER A 1 109 ? -32.406 -10.881 28.181 1.00 56.69 109 SER A CA 1
ATOM 882 C C . SER A 1 109 ? -32.963 -9.675 28.922 1.00 56.69 109 SER A C 1
ATOM 884 O O . SER A 1 109 ? -32.267 -9.050 29.722 1.00 56.69 109 SER A O 1
ATOM 886 N N . ASP A 1 110 ? -34.203 -9.312 28.620 1.00 48.66 110 ASP A N 1
ATOM 887 C CA . ASP A 1 110 ? -34.996 -8.492 29.530 1.00 48.66 110 ASP A CA 1
ATOM 888 C C . ASP A 1 110 ? -35.054 -9.275 30.858 1.00 48.66 110 ASP A C 1
ATOM 890 O O . ASP A 1 110 ? -35.508 -10.429 30.834 1.00 48.66 110 ASP A O 1
ATOM 894 N N . PRO A 1 111 ? -34.521 -8.777 31.994 1.00 51.00 111 PRO A N 1
ATOM 895 C CA . PRO A 1 111 ? -34.802 -9.423 33.262 1.00 51.00 111 PRO A CA 1
ATOM 896 C C . PRO A 1 111 ? -36.316 -9.358 33.419 1.00 51.00 111 PRO A C 1
ATOM 898 O O . PRO A 1 111 ? -36.895 -8.279 33.520 1.00 51.00 111 PRO A O 1
ATOM 901 N N . TYR A 1 112 ? -36.980 -10.510 33.336 1.00 48.97 112 TYR A N 1
ATOM 902 C CA . TYR A 1 112 ? -38.408 -10.589 33.593 1.00 48.97 112 TYR A CA 1
ATOM 903 C C . TYR A 1 112 ? -38.587 -10.223 35.063 1.00 48.97 112 TYR A C 1
ATOM 905 O O . TYR A 1 112 ? -38.345 -11.047 35.938 1.00 48.97 112 TYR A O 1
ATOM 913 N N . VAL A 1 113 ? -38.904 -8.962 35.334 1.00 54.12 113 VAL A N 1
ATOM 914 C CA . VAL A 1 113 ? -39.166 -8.483 36.686 1.00 54.12 113 VAL A CA 1
ATOM 915 C C . VAL A 1 113 ? -40.613 -8.831 36.994 1.00 54.12 113 VAL A C 1
ATOM 917 O O . VAL A 1 113 ? -41.513 -8.509 36.212 1.00 54.12 113 VAL A O 1
ATOM 920 N N . ASP A 1 114 ? -40.855 -9.538 38.093 1.00 51.91 114 ASP A N 1
ATOM 921 C CA . ASP A 1 114 ? -42.228 -9.816 38.496 1.00 51.91 114 ASP A CA 1
ATOM 922 C C . ASP A 1 114 ? -42.941 -8.540 38.996 1.00 51.91 114 ASP A C 1
ATOM 924 O O . ASP A 1 114 ? -42.352 -7.467 39.143 1.00 51.91 114 ASP A O 1
ATOM 928 N N . LEU A 1 115 ? -44.247 -8.644 39.263 1.00 48.47 115 LEU A N 1
ATOM 929 C CA . LEU A 1 115 ? -45.085 -7.526 39.726 1.00 48.47 115 LEU A CA 1
ATOM 930 C C . LEU A 1 115 ? -44.652 -6.937 41.088 1.00 48.47 115 LEU A C 1
ATOM 932 O O . LEU A 1 115 ? -45.230 -5.938 41.519 1.00 48.47 115 LEU A O 1
ATOM 936 N N . LEU A 1 116 ? -43.678 -7.548 41.770 1.00 58.47 116 LEU A N 1
ATOM 937 C CA . LEU A 1 116 ? -43.132 -7.122 43.057 1.00 58.47 116 LEU A CA 1
ATOM 938 C C . LEU A 1 116 ? -41.723 -6.517 42.935 1.00 58.47 116 LEU A C 1
ATOM 940 O O . LEU A 1 116 ? -41.200 -6.030 43.935 1.00 58.47 116 LEU A O 1
ATOM 944 N N . GLY A 1 117 ? -41.145 -6.468 41.729 1.00 50.78 117 GLY A N 1
ATOM 945 C CA . GLY A 1 117 ? -39.853 -5.827 41.482 1.00 50.78 117 GLY A CA 1
ATOM 946 C C . GLY A 1 117 ? -38.637 -6.735 41.690 1.00 50.78 117 GLY A C 1
ATOM 947 O O . GLY A 1 117 ? -37.521 -6.221 41.723 1.00 50.78 117 GLY A O 1
ATOM 948 N N . GLU A 1 118 ? -38.830 -8.048 41.830 1.00 51.50 118 GLU A N 1
ATOM 949 C CA . GLU A 1 118 ? -37.738 -9.007 42.022 1.00 51.50 118 GLU A CA 1
ATOM 950 C C . GLU A 1 118 ? -37.274 -9.599 40.681 1.00 51.50 118 GLU A C 1
ATOM 952 O O . GLU A 1 118 ? -38.079 -9.968 39.819 1.00 51.50 118 GLU A O 1
ATOM 957 N N . ASP A 1 119 ? -35.955 -9.690 40.502 1.00 50.00 119 ASP A N 1
ATOM 958 C CA . ASP A 1 119 ? -35.332 -10.286 39.318 1.00 50.00 119 ASP A CA 1
ATOM 959 C C . ASP A 1 119 ? -35.391 -11.819 39.405 1.00 50.00 119 ASP A C 1
ATOM 961 O O . ASP A 1 119 ? -34.679 -12.448 40.194 1.00 50.00 119 ASP A O 1
ATOM 965 N N . VAL A 1 120 ? -36.241 -12.441 38.582 1.00 55.31 120 VAL A N 1
ATOM 966 C CA . VAL A 1 120 ? -36.381 -13.906 38.530 1.00 55.31 120 VAL A CA 1
ATOM 967 C C . VAL A 1 120 ? -35.453 -14.583 37.513 1.00 55.31 120 VAL A C 1
ATOM 969 O O . VAL A 1 120 ? -35.553 -15.796 37.312 1.00 55.31 120 VAL A O 1
ATOM 972 N N . THR A 1 121 ? -34.486 -13.877 36.911 1.00 51.38 121 THR A N 1
ATOM 973 C CA . THR A 1 121 ? -33.473 -14.489 36.026 1.00 51.38 121 THR A CA 1
ATOM 974 C C . THR A 1 121 ? -32.342 -15.201 36.783 1.00 51.38 121 THR A C 1
ATOM 976 O O . THR A 1 121 ? -31.170 -15.136 36.425 1.00 51.38 121 THR A O 1
ATOM 979 N N . ILE A 1 122 ? -32.672 -15.991 37.808 1.00 48.22 122 ILE A N 1
ATOM 980 C CA . ILE A 1 122 ? -31.706 -16.888 38.458 1.00 48.22 122 ILE A CA 1
ATOM 981 C C . ILE A 1 122 ? -31.727 -18.245 37.744 1.00 48.22 122 ILE A C 1
ATOM 983 O O . ILE A 1 122 ? -32.271 -19.232 38.238 1.00 48.22 122 ILE A O 1
ATOM 987 N N . ALA A 1 123 ? -31.100 -18.319 36.570 1.00 43.09 123 ALA A N 1
ATOM 988 C CA . ALA A 1 123 ? -30.634 -19.597 36.036 1.00 43.09 123 ALA A CA 1
ATOM 989 C C . ALA A 1 123 ? -29.182 -19.813 36.503 1.00 43.09 123 ALA A C 1
ATOM 991 O O . ALA A 1 123 ? -28.340 -18.938 36.292 1.00 43.09 123 ALA A O 1
ATOM 992 N N . PRO A 1 124 ? -28.832 -20.946 37.141 1.00 42.84 124 PRO A N 1
ATOM 993 C CA . PRO A 1 124 ? -27.473 -21.153 37.619 1.00 42.84 124 PRO A CA 1
ATOM 994 C C . PRO A 1 124 ? -26.511 -21.203 36.428 1.00 42.84 124 PRO A C 1
ATOM 996 O O . PRO A 1 124 ? -26.669 -22.017 35.519 1.00 42.84 124 PRO A O 1
ATOM 999 N N . ALA A 1 125 ? -25.469 -20.372 36.477 1.00 45.97 125 ALA A N 1
ATOM 1000 C CA . ALA A 1 125 ? -24.408 -20.203 35.477 1.00 45.97 125 ALA A CA 1
ATOM 1001 C C . ALA A 1 125 ? -23.560 -21.466 35.167 1.00 45.97 125 ALA A C 1
ATOM 1003 O O . ALA A 1 125 ? -22.465 -21.368 34.614 1.00 45.97 125 ALA A O 1
ATOM 1004 N N . LYS A 1 126 ? -24.029 -22.671 35.512 1.00 41.50 126 LYS A N 1
ATOM 1005 C CA . LYS A 1 126 ? -23.307 -23.934 35.314 1.00 41.50 126 LYS A CA 1
ATOM 1006 C C . LYS A 1 126 ? -23.462 -24.540 33.916 1.00 41.50 126 LYS A C 1
ATOM 1008 O O . LYS A 1 126 ? -22.601 -25.314 33.519 1.00 41.50 126 LYS A O 1
ATOM 1013 N N . THR A 1 127 ? -24.484 -24.180 33.141 1.00 48.44 127 THR A N 1
ATOM 1014 C CA . THR A 1 127 ? -24.812 -24.917 31.902 1.00 48.44 127 THR A CA 1
ATOM 1015 C C . THR A 1 127 ? -24.168 -24.347 30.627 1.00 48.44 127 THR A C 1
ATOM 1017 O O . THR A 1 127 ? -23.909 -25.092 29.681 1.00 48.44 127 THR A O 1
ATOM 1020 N N . LEU A 1 128 ? -23.852 -23.046 30.571 1.00 43.84 128 LEU A N 1
ATOM 1021 C CA . LEU A 1 128 ? -23.310 -22.416 29.352 1.00 43.84 128 LEU A CA 1
ATOM 1022 C C . LEU A 1 128 ? -21.798 -22.634 29.172 1.00 43.84 128 LEU A C 1
ATOM 1024 O O . LEU A 1 128 ? -21.353 -22.878 28.051 1.00 43.84 128 LEU A O 1
ATOM 1028 N N . ILE A 1 129 ? -21.013 -22.660 30.255 1.00 48.59 129 ILE A N 1
ATOM 1029 C CA . ILE A 1 129 ? -19.563 -22.924 30.178 1.00 48.59 129 ILE A CA 1
ATOM 1030 C C . ILE A 1 129 ? -19.286 -24.377 29.742 1.00 48.59 129 ILE A C 1
ATOM 1032 O O . ILE A 1 129 ? -18.405 -24.614 28.912 1.00 48.59 129 ILE A O 1
ATOM 1036 N N . GLU A 1 130 ? -20.081 -25.353 30.198 1.00 47.06 130 GLU A N 1
ATOM 1037 C CA . GLU A 1 130 ? -19.981 -26.751 29.737 1.00 47.06 130 GLU A CA 1
ATOM 1038 C C . GLU A 1 130 ? -20.385 -26.915 28.262 1.00 47.06 130 GLU A C 1
ATOM 1040 O O . GLU A 1 130 ? -19.760 -27.682 27.523 1.00 47.06 130 GLU A O 1
ATOM 1045 N N . THR A 1 131 ? -21.370 -26.144 27.794 1.00 48.81 131 THR A N 1
ATOM 1046 C CA . THR A 1 131 ? -21.826 -26.190 26.395 1.00 48.81 131 THR A CA 1
ATOM 1047 C C . THR A 1 131 ? -20.823 -25.520 25.444 1.00 48.81 131 THR A C 1
ATOM 1049 O O . THR A 1 131 ? -20.568 -26.028 24.349 1.00 48.81 131 THR A O 1
ATOM 1052 N N . MET A 1 132 ? -20.171 -24.428 25.864 1.00 41.22 132 MET A N 1
ATOM 1053 C CA . MET A 1 132 ? -19.135 -23.756 25.064 1.00 41.22 132 MET A CA 1
ATOM 1054 C C . MET A 1 132 ? -17.813 -24.539 25.024 1.00 41.22 132 MET A C 1
ATOM 1056 O O . MET A 1 132 ? -17.152 -24.562 23.985 1.00 41.22 132 MET A O 1
ATOM 1060 N N . THR A 1 133 ? -17.464 -25.258 26.097 1.00 50.12 133 THR A N 1
ATOM 1061 C CA . THR A 1 133 ? -16.258 -26.110 26.140 1.00 50.12 133 THR A CA 1
ATOM 1062 C C . THR A 1 133 ? -16.399 -27.361 25.259 1.00 50.12 133 THR A C 1
ATOM 1064 O O . THR A 1 133 ? -15.418 -27.824 24.683 1.00 50.12 133 THR A O 1
ATOM 1067 N N . ARG A 1 134 ? -17.622 -27.879 25.060 1.00 44.75 134 ARG A N 1
ATOM 1068 C CA . ARG A 1 134 ? -17.881 -28.954 24.081 1.00 44.75 134 ARG A CA 1
ATOM 1069 C C . ARG A 1 134 ? -17.798 -28.487 22.623 1.00 44.75 134 ARG A C 1
ATOM 1071 O O . ARG A 1 134 ? -17.349 -29.255 21.779 1.00 44.75 134 ARG A O 1
ATOM 1078 N N . ASN A 1 135 ? -18.185 -27.246 22.321 1.00 45.44 135 ASN A N 1
ATOM 1079 C CA . ASN A 1 135 ? -18.181 -26.721 20.947 1.00 45.44 135 ASN A CA 1
ATOM 1080 C C . ASN A 1 135 ? -16.823 -26.165 20.480 1.00 45.44 135 ASN A C 1
ATOM 1082 O O . ASN A 1 135 ? -16.583 -26.085 19.274 1.00 45.44 135 ASN A O 1
ATOM 1086 N N . SER A 1 136 ? -15.906 -25.818 21.390 1.00 43.41 136 SER A N 1
ATOM 1087 C CA . SER A 1 136 ? -14.552 -25.372 21.019 1.00 43.41 136 SER A CA 1
ATOM 1088 C C . SER A 1 136 ? -13.664 -26.505 20.481 1.00 43.41 136 SER A C 1
ATOM 1090 O O . SER A 1 136 ? -12.731 -26.240 19.725 1.00 43.41 136 SER A O 1
ATOM 1092 N N . LEU A 1 137 ? -13.994 -27.768 20.776 1.00 45.22 137 LEU A N 1
ATOM 1093 C CA . LEU A 1 137 ? -13.299 -28.940 20.231 1.00 45.22 137 LEU A CA 1
ATOM 1094 C C . LEU A 1 137 ? -13.708 -29.292 18.787 1.00 45.22 137 LEU A C 1
ATOM 1096 O O . LEU A 1 137 ? -13.038 -30.106 18.162 1.00 45.22 137 LEU A O 1
ATOM 1100 N N . LEU A 1 138 ? -14.748 -28.659 18.226 1.00 51.09 138 LEU A N 1
ATOM 1101 C CA . LEU A 1 138 ? -15.227 -28.909 16.854 1.00 51.09 138 LEU A CA 1
ATOM 1102 C C . LEU A 1 138 ? -14.922 -27.770 15.861 1.00 51.09 138 LEU A C 1
ATOM 1104 O O . LEU A 1 138 ? -15.296 -27.849 14.694 1.00 51.09 138 LEU A O 1
ATOM 1108 N N . ARG A 1 139 ? -14.227 -26.705 16.287 1.00 43.56 139 ARG A N 1
ATOM 1109 C CA . ARG A 1 139 ? -13.924 -25.525 15.447 1.00 43.56 139 ARG A CA 1
ATOM 1110 C C . ARG A 1 139 ? -12.461 -25.402 15.003 1.00 43.56 139 ARG A C 1
ATOM 1112 O O . ARG A 1 139 ? -12.060 -24.333 14.558 1.00 43.56 139 ARG A O 1
ATOM 1119 N N . ASN A 1 140 ? -11.667 -26.470 15.093 1.00 40.28 140 ASN A N 1
ATOM 1120 C CA . ASN A 1 140 ? -10.249 -26.442 14.698 1.00 40.28 140 ASN A CA 1
ATOM 1121 C C . ASN A 1 140 ? -9.949 -27.039 13.308 1.00 40.28 140 ASN A C 1
ATOM 1123 O O . ASN A 1 140 ? -8.798 -27.012 12.871 1.00 40.28 140 ASN A O 1
ATOM 1127 N N . ASP A 1 141 ? -10.966 -27.521 12.586 1.00 46.59 141 ASP A N 1
ATOM 1128 C CA . ASP A 1 141 ? -10.782 -28.136 11.261 1.00 46.59 141 ASP A CA 1
ATOM 1129 C C . ASP A 1 141 ? -11.059 -27.190 10.080 1.00 46.59 141 ASP A C 1
ATOM 1131 O O . ASP A 1 141 ? -10.661 -27.483 8.960 1.00 46.59 141 ASP A O 1
ATOM 1135 N N . TYR A 1 142 ? -11.637 -26.005 10.306 1.00 41.34 142 TYR A N 1
ATOM 1136 C CA . TYR A 1 142 ? -11.996 -25.072 9.221 1.00 41.34 142 TYR A CA 1
ATOM 1137 C C . TYR A 1 142 ? -10.906 -24.057 8.830 1.00 41.34 142 TYR A C 1
ATOM 1139 O O . TYR A 1 142 ? -11.114 -23.257 7.921 1.00 41.34 142 TYR A O 1
ATOM 1147 N N . LEU A 1 143 ? -9.738 -24.071 9.481 1.00 41.72 143 LEU A N 1
ATOM 1148 C CA . LEU A 1 143 ? -8.650 -23.111 9.214 1.00 41.72 143 LEU A CA 1
ATOM 1149 C C . LEU A 1 143 ? -7.360 -23.746 8.667 1.00 41.72 143 LEU A C 1
ATOM 1151 O O . LEU A 1 143 ? -6.367 -23.043 8.488 1.00 41.72 143 LEU A O 1
ATOM 1155 N N . LYS A 1 144 ? -7.357 -25.048 8.349 1.00 46.47 144 LYS A N 1
ATOM 1156 C CA . LYS A 1 144 ? -6.184 -25.726 7.758 1.00 46.47 144 LYS A CA 1
ATOM 1157 C C . LYS A 1 144 ? -6.091 -25.632 6.228 1.00 46.47 144 LYS A C 1
ATOM 1159 O O . LYS A 1 144 ? -5.028 -25.928 5.687 1.00 46.47 144 LYS A O 1
ATOM 1164 N N . ASP A 1 145 ? -7.129 -25.144 5.547 1.00 41.94 145 ASP A N 1
ATOM 1165 C CA . ASP A 1 145 ? -7.194 -25.167 4.076 1.00 41.94 145 ASP A CA 1
ATOM 1166 C C . ASP A 1 145 ? -6.760 -23.868 3.372 1.00 41.94 145 ASP A C 1
ATOM 1168 O O . ASP A 1 145 ? -6.637 -23.842 2.149 1.00 41.94 145 ASP A O 1
ATOM 1172 N N . PHE A 1 146 ? -6.413 -22.804 4.105 1.00 39.84 146 PHE A N 1
ATOM 1173 C CA . PHE A 1 146 ? -5.817 -21.589 3.524 1.00 39.84 146 PHE A CA 1
ATOM 1174 C C . PHE A 1 146 ? -4.290 -21.562 3.694 1.00 39.84 146 PHE A C 1
ATOM 1176 O O . PHE A 1 146 ? -3.709 -20.665 4.300 1.00 39.84 146 PHE A O 1
ATOM 1183 N N . SER A 1 147 ? -3.620 -22.560 3.114 1.00 36.38 147 SER A N 1
ATOM 1184 C CA . SER A 1 147 ? -2.193 -22.480 2.791 1.00 36.38 147 SER A CA 1
ATOM 1185 C C . SER A 1 147 ? -2.056 -22.134 1.304 1.00 36.38 147 SER A C 1
ATOM 1187 O O . SER A 1 147 ? -2.486 -22.934 0.468 1.00 36.38 147 SER A O 1
ATOM 1189 N N . PRO A 1 148 ? -1.476 -20.981 0.913 1.00 37.75 148 PRO A N 1
ATOM 1190 C CA . PRO A 1 148 ? -1.202 -20.711 -0.489 1.00 37.75 148 PRO A CA 1
ATOM 1191 C C . PRO A 1 148 ? -0.043 -21.607 -0.931 1.00 37.75 148 PRO A C 1
ATOM 1193 O O . PRO A 1 148 ? 1.133 -21.263 -0.799 1.00 37.75 148 PRO A O 1
ATOM 1196 N N . ARG A 1 149 ? -0.384 -22.797 -1.438 1.00 37.22 149 ARG A N 1
ATOM 1197 C CA . ARG A 1 149 ? 0.560 -23.672 -2.126 1.00 37.22 149 ARG A CA 1
ATOM 1198 C C . ARG A 1 149 ? 1.129 -22.938 -3.337 1.00 37.22 149 ARG A C 1
ATOM 1200 O O . ARG A 1 149 ? 0.416 -22.431 -4.197 1.00 37.22 149 ARG A O 1
ATOM 1207 N N . SER A 1 150 ? 2.452 -22.926 -3.362 1.00 38.56 150 SER A N 1
ATOM 1208 C CA . SER A 1 150 ? 3.340 -22.622 -4.472 1.00 38.56 150 SER A CA 1
ATOM 1209 C C . SER A 1 150 ? 2.833 -23.158 -5.816 1.00 38.56 150 SER A C 1
ATOM 1211 O O . SER A 1 150 ? 2.802 -24.372 -6.027 1.00 38.56 150 SER A O 1
ATOM 1213 N N . TYR A 1 151 ? 2.544 -22.265 -6.761 1.00 36.19 151 TYR A N 1
ATOM 1214 C CA . TYR A 1 151 ? 2.517 -22.628 -8.175 1.00 36.19 151 TYR A CA 1
ATOM 1215 C C . TYR A 1 151 ? 3.959 -22.714 -8.688 1.00 36.19 151 TYR A C 1
ATOM 1217 O O . TYR A 1 151 ? 4.579 -21.716 -9.044 1.00 36.19 151 TYR A O 1
ATOM 1225 N N . SER A 1 152 ? 4.498 -23.932 -8.691 1.00 36.47 152 SER A N 1
ATOM 1226 C CA . SER A 1 152 ? 5.608 -24.334 -9.552 1.00 36.47 152 SER A CA 1
ATOM 1227 C C . SER A 1 152 ? 5.000 -24.972 -10.798 1.00 36.47 152 SER A C 1
ATOM 1229 O O . SER A 1 152 ? 4.583 -26.125 -10.749 1.00 36.47 152 SER A O 1
ATOM 1231 N N . LEU A 1 153 ? 4.959 -24.237 -11.908 1.00 37.44 153 LEU A N 1
ATOM 1232 C CA . LEU A 1 153 ? 4.771 -24.818 -13.235 1.00 37.44 153 LEU A CA 1
ATOM 1233 C C . LEU A 1 153 ? 6.134 -24.820 -13.930 1.00 37.44 153 LEU A C 1
ATOM 1235 O O . LEU A 1 153 ? 6.594 -23.801 -14.437 1.00 37.44 153 LEU A O 1
ATOM 1239 N N . ARG A 1 154 ? 6.791 -25.982 -13.890 1.00 36.44 154 ARG A N 1
ATOM 1240 C CA . ARG A 1 154 ? 7.789 -26.400 -14.874 1.00 36.44 154 ARG A CA 1
ATOM 1241 C C . ARG A 1 154 ? 7.220 -27.620 -15.585 1.00 36.44 154 ARG A C 1
ATOM 1243 O O . ARG A 1 154 ? 7.011 -28.630 -14.920 1.00 36.44 154 ARG A O 1
ATOM 1250 N N . CYS A 1 155 ? 7.016 -27.489 -16.888 1.00 44.25 155 CYS A N 1
ATOM 1251 C CA . CYS A 1 155 ? 7.414 -28.444 -17.917 1.00 44.25 155 CYS A CA 1
ATOM 1252 C C . CYS A 1 155 ? 7.880 -27.594 -19.099 1.00 44.25 155 CYS A C 1
ATOM 1254 O O . CYS A 1 155 ? 7.134 -26.647 -19.439 1.00 44.25 155 CYS A O 1
#

Secondary structure (DSSP, 8-state):
---S--EE-TTHHHHTT--HHHHHHHHHHHHHTTSEEEE--TT-SS---EEEE-HHHHHHHHHHHHTTHHHHHHHHHHHHHHHHHHHHHHHHHHHSHHHHHHHHH--SS---B-TTS-B-----TTHHHHHHHHHGGGSSSTTSS----------

pLDDT: mean 71.64, std 21.07, range [36.19, 97.94]